Protein AF-A0A537SAN1-F1 (afdb_monomer)

Mean predicted aligned error: 10.57 Å

Sequence (67 aa):
MSEKTPVIGKKYLTRQATTVLRLAKTTTDPKVAAALLDKAADLKSRVDETMSSSDTSLLAPDVERPR

Secondary structure (DSSP, 8-state):
-----SHHHHHHHHHHHHHHHHHHHH---HHHHHHHHHHHHHHHHHHHHHHH-S------TT-PPP-

Radius of gyration: 14.54 Å; Cα contacts (8 Å, |Δi|>4): 42; chains: 1; bounding box: 27×14×46 Å

Structure (mmCIF, N/CA/C/O backbone):
data_AF-A0A537SAN1-F1
#
_entry.id   AF-A0A537SAN1-F1
#
loop_
_atom_site.group_PDB
_atom_site.id
_atom_site.type_symbol
_atom_site.label_atom_id
_atom_site.label_alt_id
_atom_site.label_comp_id
_atom_site.label_asym_id
_atom_site.label_entity_id
_atom_site.label_seq_id
_atom_site.pdbx_PDB_ins_code
_atom_site.Cartn_x
_atom_site.Cartn_y
_atom_site.Cartn_z
_atom_site.occupancy
_atom_site.B_iso_or_equiv
_atom_site.auth_seq_id
_atom_site.auth_comp_id
_atom_site.auth_asym_id
_atom_site.auth_atom_id
_atom_site.pdbx_PDB_model_num
ATOM 1 N N . MET A 1 1 ? 11.462 9.258 -38.689 1.00 39.75 1 MET A N 1
ATOM 2 C CA . MET A 1 1 ? 10.936 8.311 -37.682 1.00 39.75 1 MET A CA 1
ATOM 3 C C . MET A 1 1 ? 11.889 8.304 -36.499 1.00 39.75 1 MET A C 1
ATOM 5 O O . MET A 1 1 ? 13.013 7.865 -36.670 1.00 39.75 1 MET A O 1
ATOM 9 N N . SER A 1 2 ? 11.497 8.878 -35.362 1.00 44.19 2 SER A N 1
ATOM 10 C CA . SER A 1 2 ? 12.214 8.739 -34.083 1.00 44.19 2 SER A CA 1
ATOM 11 C C . SER A 1 2 ? 11.246 9.105 -32.959 1.00 44.19 2 SER A C 1
ATOM 13 O O . SER A 1 2 ? 11.221 10.241 -32.493 1.00 44.19 2 SER A O 1
ATOM 15 N N . GLU A 1 3 ? 10.387 8.162 -32.571 1.00 42.50 3 GLU A N 1
ATOM 16 C CA . GLU A 1 3 ? 9.579 8.288 -31.356 1.00 42.50 3 GLU A CA 1
ATOM 17 C C . GLU A 1 3 ? 10.350 7.671 -30.193 1.00 42.50 3 GLU A C 1
ATOM 19 O O . GLU A 1 3 ? 10.557 6.464 -30.103 1.00 42.50 3 GLU A O 1
ATOM 24 N N . LYS A 1 4 ? 10.836 8.541 -29.311 1.00 53.41 4 LYS A N 1
ATOM 25 C CA . LYS A 1 4 ? 11.566 8.180 -28.102 1.00 53.41 4 LYS A CA 1
ATOM 26 C C . LYS A 1 4 ? 10.591 8.267 -26.930 1.00 53.41 4 LYS A C 1
ATOM 28 O O . LYS A 1 4 ? 10.493 9.316 -26.299 1.00 53.41 4 LYS A O 1
ATOM 33 N N . THR A 1 5 ? 9.862 7.195 -26.619 1.00 51.31 5 THR A N 1
ATOM 34 C CA . THR A 1 5 ? 8.897 7.188 -25.497 1.00 51.31 5 THR A CA 1
ATOM 35 C C . THR A 1 5 ? 9.190 6.174 -24.374 1.00 51.31 5 THR A C 1
ATOM 37 O O . THR A 1 5 ? 8.285 5.450 -23.973 1.00 51.31 5 THR A O 1
ATOM 40 N N . PRO A 1 6 ? 10.388 6.148 -23.749 1.00 54.09 6 PRO A N 1
ATOM 41 C CA . PRO A 1 6 ? 10.607 5.373 -22.516 1.00 54.09 6 PRO A CA 1
ATOM 42 C C . PRO A 1 6 ? 10.170 6.118 -21.233 1.00 54.09 6 PRO A C 1
ATOM 44 O O . PRO A 1 6 ? 10.123 5.552 -20.146 1.00 54.09 6 PRO A O 1
ATOM 47 N N . VAL A 1 7 ? 9.838 7.413 -21.317 1.00 55.06 7 VAL A N 1
ATOM 48 C CA . VAL A 1 7 ? 9.644 8.274 -20.129 1.00 55.06 7 VAL A CA 1
ATOM 49 C C . VAL A 1 7 ? 8.219 8.218 -19.552 1.00 55.06 7 VAL A C 1
ATOM 51 O O . VAL A 1 7 ? 7.991 8.644 -18.416 1.00 55.06 7 VAL A O 1
ATOM 54 N N . ILE A 1 8 ? 7.253 7.706 -20.323 1.00 60.72 8 ILE A N 1
ATOM 55 C CA . ILE A 1 8 ? 5.828 7.691 -19.955 1.00 60.72 8 ILE A CA 1
ATOM 56 C C . ILE A 1 8 ? 5.555 6.615 -18.891 1.00 60.72 8 ILE A C 1
ATOM 58 O O . ILE A 1 8 ? 4.934 6.923 -17.873 1.00 60.72 8 ILE A O 1
ATOM 62 N N . GLY A 1 9 ? 6.108 5.404 -19.051 1.00 76.44 9 GLY A N 1
ATOM 63 C CA . GLY A 1 9 ? 5.882 4.270 -18.143 1.00 76.44 9 GLY A CA 1
ATOM 64 C C . GLY A 1 9 ? 6.314 4.545 -16.700 1.00 76.44 9 GLY A C 1
ATOM 65 O O . GLY A 1 9 ? 5.514 4.411 -15.776 1.00 76.44 9 GLY A O 1
ATOM 66 N N . LYS A 1 10 ? 7.539 5.049 -16.489 1.00 81.94 10 LYS A N 1
ATOM 67 C CA . LYS A 1 10 ? 8.039 5.395 -15.144 1.00 81.94 10 LYS A CA 1
ATOM 68 C C . LYS A 1 10 ? 7.162 6.437 -14.448 1.00 81.94 10 LYS A C 1
ATOM 70 O O . LYS A 1 10 ? 6.786 6.269 -13.286 1.00 81.94 10 LYS A O 1
ATOM 75 N N . LYS A 1 11 ? 6.872 7.546 -15.138 1.00 83.62 11 LYS A N 1
ATOM 76 C CA . LYS A 1 11 ? 6.089 8.659 -14.575 1.00 83.62 11 LYS A CA 1
ATOM 77 C C . LYS A 1 11 ? 4.672 8.205 -14.229 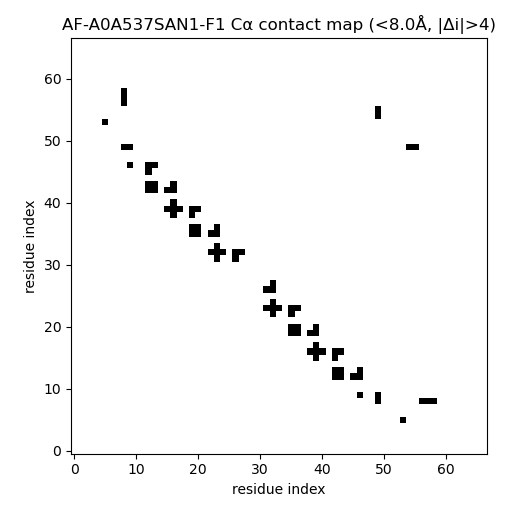1.00 83.62 11 LYS A C 1
ATOM 79 O O . LYS A 1 11 ? 4.157 8.582 -13.178 1.00 83.62 11 LYS A O 1
ATOM 84 N N . TYR A 1 12 ? 4.079 7.374 -15.082 1.00 85.50 12 TYR A N 1
ATOM 85 C CA . TYR A 1 12 ? 2.772 6.774 -14.853 1.00 85.50 12 TYR A CA 1
ATOM 86 C C . TYR A 1 12 ? 2.775 5.836 -13.639 1.00 85.50 12 TYR A C 1
ATOM 88 O O . TYR A 1 12 ? 1.988 6.046 -12.720 1.00 85.50 12 TYR A O 1
ATOM 96 N N . LEU A 1 13 ? 3.707 4.881 -13.562 1.00 88.31 13 LEU A N 1
ATOM 97 C CA . LEU A 1 13 ? 3.820 3.965 -12.420 1.00 88.31 13 LEU A CA 1
ATOM 98 C C . LEU A 1 13 ? 4.079 4.707 -11.101 1.00 88.31 13 LEU A C 1
ATOM 100 O O . LEU A 1 13 ? 3.457 4.404 -10.086 1.00 88.31 13 LEU A O 1
ATOM 104 N N . THR A 1 14 ? 4.919 5.745 -11.127 1.00 89.94 14 THR A N 1
ATOM 105 C CA . THR A 1 14 ? 5.174 6.602 -9.957 1.00 89.94 14 THR A CA 1
ATOM 106 C C . THR A 1 14 ? 3.904 7.341 -9.517 1.00 89.94 14 THR A C 1
ATOM 108 O O . THR A 1 14 ? 3.598 7.407 -8.322 1.00 89.94 14 THR A O 1
ATOM 111 N N . ARG A 1 15 ? 3.121 7.877 -10.468 1.00 91.81 15 ARG A N 1
ATOM 112 C CA . ARG A 1 15 ? 1.811 8.484 -10.178 1.00 91.81 15 ARG A CA 1
ATOM 113 C C . ARG A 1 15 ? 0.838 7.471 -9.583 1.00 91.81 15 ARG A C 1
ATOM 115 O O . ARG A 1 15 ? 0.178 7.801 -8.602 1.00 91.81 15 ARG A O 1
ATOM 122 N N . GLN A 1 16 ? 0.774 6.258 -10.131 1.00 94.81 16 GLN A N 1
ATOM 123 C CA . GLN A 1 16 ? -0.095 5.204 -9.611 1.00 94.81 16 GLN A CA 1
ATOM 124 C C . GLN A 1 16 ? 0.287 4.809 -8.183 1.00 94.81 16 GLN A C 1
ATOM 126 O O . GLN A 1 16 ? -0.571 4.850 -7.305 1.00 94.81 16 GLN A O 1
ATOM 131 N N . ALA A 1 17 ? 1.568 4.536 -7.916 1.00 94.19 17 ALA A N 1
ATOM 132 C CA . ALA A 1 17 ? 2.051 4.210 -6.573 1.00 94.19 17 ALA A CA 1
ATOM 133 C C . ALA A 1 17 ? 1.708 5.320 -5.564 1.00 94.19 17 ALA A C 1
ATOM 135 O O . ALA A 1 17 ? 1.223 5.048 -4.469 1.00 94.19 17 ALA A O 1
ATOM 136 N N . THR A 1 18 ? 1.865 6.586 -5.961 1.00 95.69 18 THR A N 1
ATOM 137 C CA . THR A 1 18 ? 1.512 7.738 -5.115 1.00 95.69 18 THR A CA 1
ATOM 138 C C . THR A 1 18 ? 0.012 7.793 -4.807 1.00 95.69 18 THR A C 1
ATOM 140 O O . THR A 1 18 ? -0.379 8.079 -3.675 1.00 95.69 18 THR A O 1
ATOM 143 N N . THR A 1 19 ? -0.844 7.531 -5.798 1.00 97.00 19 THR A N 1
ATOM 144 C CA . THR A 1 19 ? -2.302 7.496 -5.611 1.00 97.00 19 THR A CA 1
ATOM 145 C C . THR A 1 19 ? -2.726 6.344 -4.705 1.00 97.00 19 THR A C 1
ATOM 147 O O . THR A 1 19 ? -3.515 6.566 -3.789 1.00 97.00 19 THR A O 1
ATOM 150 N N . VAL A 1 20 ? -2.159 5.152 -4.898 1.00 97.06 20 VAL A N 1
ATOM 151 C CA . VAL A 1 20 ? -2.420 3.978 -4.052 1.00 97.06 20 VAL A CA 1
ATOM 152 C C . VAL A 1 20 ? -2.011 4.249 -2.601 1.00 97.06 20 VAL A C 1
ATOM 154 O O . VAL A 1 20 ? -2.799 4.007 -1.690 1.00 97.06 20 VAL A O 1
ATOM 157 N N . LEU A 1 21 ? -0.838 4.852 -2.369 1.00 97.38 21 LEU A N 1
ATOM 158 C CA . LEU A 1 21 ? -0.405 5.253 -1.025 1.00 97.38 21 LEU A CA 1
ATOM 159 C C . LEU A 1 21 ? -1.336 6.287 -0.388 1.00 97.38 21 LEU A C 1
ATOM 161 O O . LEU A 1 21 ?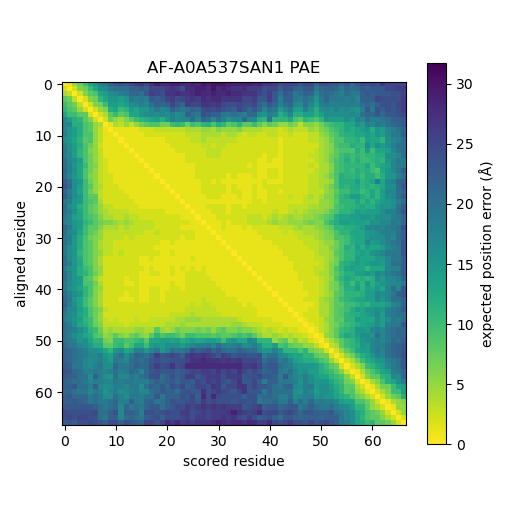 -1.574 6.245 0.817 1.00 97.38 21 LEU A O 1
ATOM 165 N N . ARG A 1 22 ? -1.865 7.231 -1.174 1.00 97.25 22 ARG A N 1
ATOM 166 C CA . ARG A 1 22 ? -2.840 8.203 -0.667 1.00 97.25 22 ARG A CA 1
ATOM 167 C C . ARG A 1 22 ? -4.122 7.503 -0.224 1.00 97.25 22 ARG A C 1
ATOM 169 O O . ARG A 1 22 ? -4.609 7.808 0.856 1.00 97.25 22 ARG A O 1
ATOM 176 N N . LEU A 1 23 ? -4.608 6.543 -1.009 1.00 97.31 23 LEU A N 1
ATOM 177 C CA . LEU A 1 23 ? -5.797 5.761 -0.670 1.00 97.31 23 LEU A CA 1
ATOM 178 C C . LEU A 1 23 ? -5.584 4.912 0.593 1.00 97.31 23 LEU A C 1
ATOM 180 O O . LEU A 1 23 ? -6.454 4.870 1.461 1.00 97.31 23 LEU A O 1
ATOM 184 N N . ALA A 1 24 ? -4.401 4.307 0.737 1.00 97.50 24 ALA A N 1
ATOM 185 C CA . ALA A 1 24 ? -4.029 3.547 1.931 1.00 97.50 24 ALA A CA 1
ATOM 186 C C . ALA A 1 24 ? -4.067 4.406 3.207 1.00 97.50 24 ALA A C 1
ATOM 188 O O . ALA A 1 24 ? -4.439 3.919 4.267 1.00 97.50 24 ALA A O 1
ATOM 189 N N . LYS A 1 25 ? -3.721 5.696 3.106 1.00 96.62 25 LYS A N 1
ATOM 190 C CA . LYS A 1 25 ? -3.757 6.641 4.235 1.00 96.62 25 LYS A CA 1
ATOM 191 C C . LYS A 1 25 ? -5.161 7.128 4.593 1.00 96.62 25 LYS A C 1
ATOM 193 O O . LYS A 1 25 ? -5.350 7.630 5.694 1.00 96.62 25 LYS A O 1
ATOM 198 N N . THR A 1 26 ? -6.116 7.045 3.669 1.00 97.81 26 THR A N 1
ATOM 199 C CA . THR A 1 26 ? -7.489 7.535 3.879 1.00 97.81 26 THR A CA 1
ATOM 200 C C . THR A 1 26 ? -8.464 6.445 4.305 1.00 97.81 26 THR A C 1
ATOM 202 O O . THR A 1 26 ? -9.567 6.762 4.738 1.00 97.81 26 THR A O 1
ATOM 205 N N . THR A 1 27 ? -8.095 5.171 4.160 1.00 95.81 27 THR A N 1
ATOM 206 C CA . THR A 1 27 ? -8.936 4.059 4.611 1.00 95.81 27 THR A CA 1
ATOM 207 C C . THR A 1 27 ? -8.758 3.806 6.110 1.00 95.81 27 THR A C 1
ATOM 209 O O . THR A 1 27 ? -7.656 3.915 6.642 1.00 95.81 27 THR A O 1
ATOM 212 N N . THR A 1 28 ? -9.846 3.448 6.791 1.00 97.00 28 THR A N 1
ATOM 213 C CA . THR A 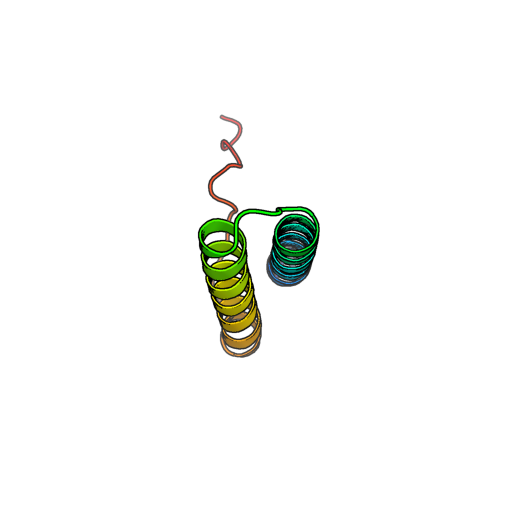1 28 ? -9.851 3.047 8.208 1.00 97.00 28 THR A CA 1
ATOM 214 C C . THR A 1 28 ? -9.819 1.531 8.390 1.00 97.00 28 THR A C 1
ATOM 216 O O . THR A 1 28 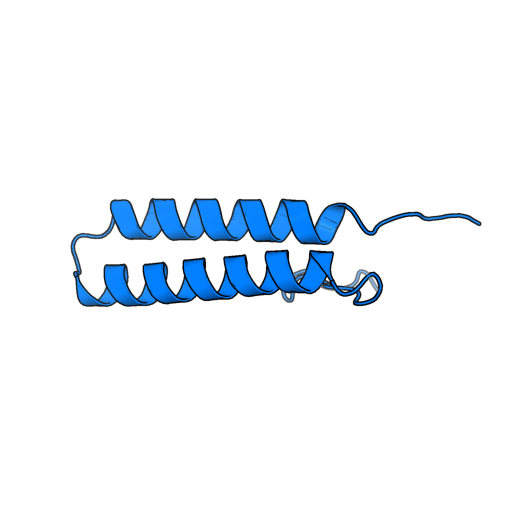? -9.633 1.059 9.509 1.00 97.00 28 THR A O 1
ATOM 219 N N . ASP A 1 29 ? -10.014 0.760 7.315 1.00 97.94 29 ASP A N 1
ATOM 220 C CA . ASP A 1 29 ? -9.907 -0.696 7.360 1.00 97.94 29 ASP A CA 1
ATOM 221 C C . ASP A 1 29 ? -8.423 -1.105 7.269 1.00 97.94 29 ASP A C 1
ATOM 223 O O . ASP A 1 29 ? -7.785 -0.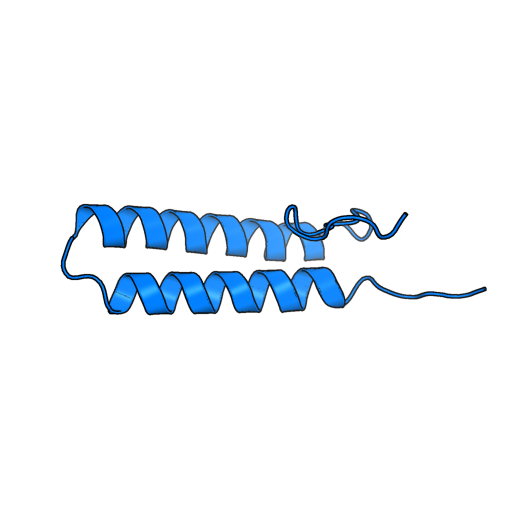878 6.232 1.00 97.94 29 ASP A O 1
ATOM 227 N N . PRO A 1 30 ? -7.859 -1.727 8.322 1.00 96.69 30 PRO A N 1
ATOM 228 C CA . PRO A 1 30 ? -6.448 -2.094 8.359 1.00 96.69 30 PRO A CA 1
ATOM 229 C C . PRO A 1 30 ? -6.079 -3.179 7.338 1.00 96.69 30 PRO A C 1
ATOM 231 O O . PRO A 1 30 ? -4.951 -3.189 6.848 1.00 96.69 30 PRO A O 1
ATOM 234 N N . LYS A 1 31 ? -7.007 -4.074 6.973 1.00 97.94 31 LYS A N 1
ATOM 235 C CA . LYS A 1 31 ? -6.765 -5.101 5.947 1.00 97.94 31 LYS A CA 1
ATOM 236 C C . LYS A 1 31 ? -6.687 -4.465 4.564 1.00 97.94 31 LYS A C 1
ATOM 238 O O . LYS A 1 31 ? -5.815 -4.816 3.773 1.00 97.94 31 LYS A O 1
ATOM 243 N N . VAL A 1 32 ? -7.560 -3.494 4.293 1.00 97.69 32 VAL A N 1
ATOM 244 C CA . VAL A 1 32 ? -7.531 -2.728 3.038 1.00 97.69 32 VAL A CA 1
ATOM 245 C C . VAL A 1 32 ? -6.269 -1.868 2.962 1.00 97.69 32 VAL A C 1
ATOM 247 O O . VAL A 1 32 ? -5.620 -1.833 1.918 1.00 97.69 32 VAL A O 1
ATOM 250 N N . ALA A 1 33 ? -5.875 -1.216 4.061 1.00 97.69 33 ALA A N 1
ATOM 251 C CA . ALA A 1 33 ? -4.639 -0.436 4.120 1.00 97.69 33 ALA A CA 1
ATOM 252 C C . ALA A 1 33 ? -3.403 -1.296 3.805 1.00 97.69 33 ALA A C 1
ATOM 254 O O . ALA A 1 33 ? -2.571 -0.891 2.993 1.00 97.69 33 ALA A O 1
ATOM 255 N N . ALA A 1 34 ? -3.311 -2.492 4.398 1.00 97.94 34 ALA A N 1
ATOM 256 C CA . ALA A 1 34 ? -2.219 -3.432 4.152 1.00 97.94 34 ALA A CA 1
ATOM 257 C C . ALA A 1 34 ? -2.152 -3.864 2.678 1.00 97.94 34 ALA A C 1
ATOM 259 O O . ALA A 1 34 ? -1.109 -3.724 2.046 1.00 97.94 34 ALA A O 1
ATOM 260 N N . ALA A 1 35 ? -3.282 -4.271 2.091 1.00 97.88 35 ALA A N 1
ATOM 261 C CA . ALA A 1 35 ? -3.331 -4.677 0.686 1.00 97.88 35 ALA A CA 1
ATOM 262 C C . ALA A 1 35 ? -2.928 -3.544 -0.281 1.00 97.88 35 ALA A C 1
ATOM 264 O O . ALA A 1 35 ? -2.275 -3.777 -1.300 1.00 97.88 35 ALA A O 1
ATOM 265 N N . LEU A 1 36 ? -3.289 -2.294 0.033 1.00 97.75 36 LEU A N 1
ATOM 266 C CA . LEU A 1 36 ? -2.876 -1.131 -0.755 1.00 97.75 36 LEU A CA 1
ATOM 267 C C . LEU A 1 36 ? -1.379 -0.824 -0.595 1.00 97.75 36 LEU A C 1
ATOM 269 O O . LEU A 1 36 ? -0.737 -0.431 -1.569 1.00 97.75 36 LEU A O 1
ATOM 273 N N . LEU A 1 37 ? -0.804 -1.019 0.596 1.00 97.50 37 LEU A N 1
ATOM 274 C CA . LEU A 1 37 ? 0.642 -0.893 0.809 1.00 97.50 37 LEU A CA 1
ATOM 275 C C . LEU A 1 37 ? 1.421 -1.938 0.006 1.00 97.50 37 LEU A C 1
ATOM 277 O O . LEU A 1 37 ? 2.358 -1.564 -0.702 1.00 97.50 37 LEU A O 1
ATOM 281 N N . ASP A 1 38 ? 0.986 -3.199 0.030 1.00 97.69 38 ASP A N 1
ATOM 282 C CA . ASP A 1 38 ? 1.577 -4.267 -0.784 1.00 97.69 38 ASP A CA 1
ATOM 283 C C . ASP A 1 38 ? 1.516 -3.909 -2.273 1.00 97.69 38 ASP A C 1
ATOM 285 O O . ASP A 1 38 ? 2.501 -4.033 -3.006 1.00 97.69 38 ASP A O 1
ATOM 289 N N . LYS A 1 39 ? 0.382 -3.355 -2.725 1.00 96.06 39 LYS A N 1
ATOM 290 C CA . LYS A 1 39 ? 0.238 -2.921 -4.117 1.00 96.06 39 LYS A CA 1
ATOM 291 C C . LYS A 1 39 ? 1.148 -1.746 -4.479 1.00 96.06 39 LYS A C 1
ATOM 293 O O . LYS A 1 39 ? 1.667 -1.689 -5.594 1.00 96.06 39 LYS A O 1
ATOM 298 N N . ALA A 1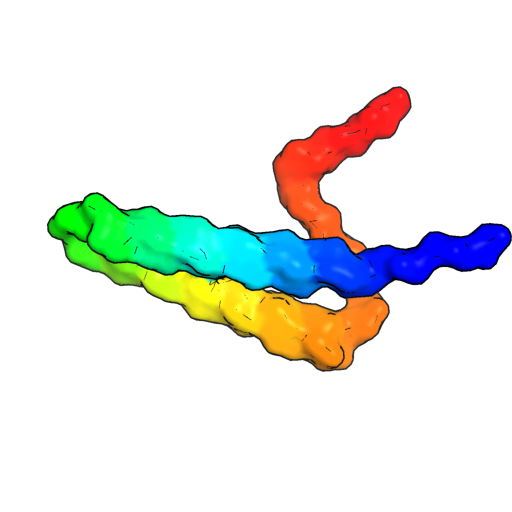 40 ? 1.350 -0.798 -3.568 1.00 95.50 40 ALA A N 1
ATOM 299 C CA . ALA A 1 40 ? 2.283 0.304 -3.780 1.00 95.50 40 ALA A CA 1
ATOM 300 C C . ALA A 1 40 ? 3.741 -0.186 -3.858 1.00 95.50 40 ALA A C 1
ATOM 302 O O . ALA A 1 40 ? 4.512 0.340 -4.664 1.00 95.50 40 ALA A O 1
ATOM 303 N N . ALA A 1 41 ? 4.105 -1.199 -3.065 1.00 95.12 41 ALA A N 1
ATOM 304 C CA . ALA A 1 41 ? 5.425 -1.825 -3.104 1.00 95.12 41 ALA A CA 1
ATOM 305 C C . ALA A 1 41 ? 5.674 -2.561 -4.433 1.00 95.12 41 ALA A C 1
ATOM 307 O O . ALA A 1 41 ? 6.716 -2.350 -5.053 1.00 95.12 41 ALA A O 1
ATOM 308 N N . ASP A 1 42 ? 4.690 -3.322 -4.922 1.00 93.25 42 ASP A N 1
ATOM 309 C CA . ASP A 1 42 ? 4.711 -3.965 -6.247 1.00 93.25 42 ASP A CA 1
ATOM 310 C C . ASP A 1 42 ? 4.936 -2.938 -7.374 1.00 93.25 42 ASP A C 1
ATOM 312 O O . ASP A 1 42 ? 5.843 -3.067 -8.198 1.00 93.25 42 ASP A O 1
ATOM 316 N N . LEU A 1 43 ? 4.177 -1.835 -7.366 1.00 90.88 43 LEU A N 1
ATOM 317 C CA . LEU A 1 43 ? 4.346 -0.764 -8.355 1.00 90.88 43 LEU A CA 1
ATOM 318 C C . LEU A 1 43 ? 5.730 -0.107 -8.291 1.00 90.88 43 LEU A C 1
ATOM 320 O O . LEU A 1 43 ? 6.260 0.278 -9.334 1.00 90.88 43 LEU A O 1
ATOM 324 N N . LYS A 1 44 ? 6.325 0.015 -7.098 1.00 89.38 44 LYS A N 1
ATOM 325 C CA . LYS A 1 44 ? 7.696 0.511 -6.940 1.00 89.38 44 LYS A CA 1
ATOM 326 C C . LYS A 1 44 ? 8.715 -0.476 -7.520 1.00 89.38 44 LYS A C 1
ATOM 328 O O . LYS A 1 44 ? 9.593 -0.030 -8.251 1.00 89.38 44 LYS A O 1
ATOM 333 N N . SER A 1 45 ? 8.569 -1.780 -7.264 1.00 89.56 45 SER A N 1
ATOM 334 C CA . SER A 1 45 ? 9.442 -2.815 -7.852 1.00 89.56 45 SER A CA 1
ATOM 335 C C . SER A 1 45 ? 9.455 -2.720 -9.374 1.00 89.56 45 SER A C 1
ATOM 337 O O . SER A 1 45 ? 10.512 -2.640 -9.988 1.00 89.56 45 SER A O 1
ATOM 339 N N . ARG A 1 46 ? 8.276 -2.566 -9.988 1.00 86.31 46 ARG A N 1
ATOM 340 C CA . ARG A 1 46 ? 8.147 -2.402 -11.444 1.00 86.31 46 ARG A CA 1
ATOM 341 C C . ARG A 1 46 ? 8.831 -1.142 -11.975 1.00 86.31 46 ARG A C 1
ATOM 343 O O . ARG A 1 46 ? 9.335 -1.146 -13.097 1.00 86.31 46 ARG A O 1
ATOM 350 N N . VAL A 1 47 ? 8.850 -0.051 -11.203 1.00 84.38 47 VAL A N 1
ATOM 351 C CA . VAL A 1 47 ? 9.616 1.160 -11.554 1.00 84.38 47 VAL A CA 1
ATOM 352 C C . VAL A 1 47 ? 11.113 0.870 -11.532 1.00 84.38 47 VAL A C 1
ATOM 354 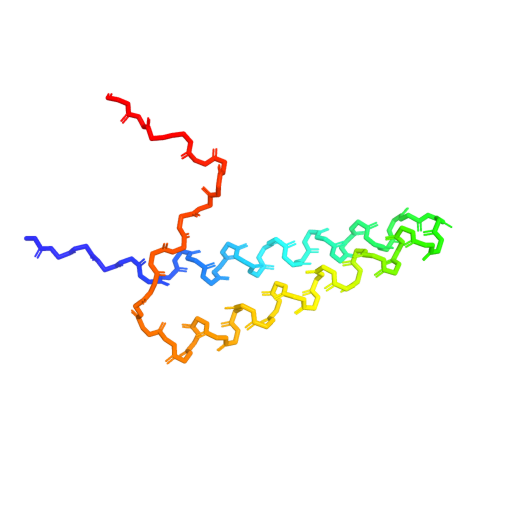O O . VAL A 1 47 ? 11.811 1.271 -12.464 1.00 84.38 47 VAL A O 1
ATOM 357 N N . ASP A 1 48 ? 11.586 0.176 -10.500 1.00 81.62 48 ASP A N 1
ATOM 358 C CA . ASP A 1 48 ? 12.993 -0.190 -10.335 1.00 81.62 48 ASP A CA 1
ATOM 359 C C . ASP A 1 48 ? 13.435 -1.186 -11.438 1.00 81.62 48 ASP A C 1
ATOM 361 O O . ASP A 1 48 ? 14.507 -1.040 -12.021 1.00 81.62 48 ASP A O 1
ATOM 365 N N . GLU A 1 49 ? 12.567 -2.114 -11.848 1.00 79.25 49 GLU A N 1
ATOM 366 C CA . GLU A 1 49 ? 12.781 -3.033 -12.980 1.00 79.25 49 GLU A CA 1
ATOM 367 C C . GLU A 1 49 ? 12.763 -2.324 -14.346 1.00 79.25 49 GLU A C 1
ATOM 369 O O . GLU A 1 49 ? 13.580 -2.625 -15.219 1.00 79.25 49 GLU A O 1
ATOM 374 N N . THR A 1 50 ? 11.882 -1.333 -14.534 1.00 68.50 50 THR A N 1
ATOM 375 C CA . THR A 1 50 ? 11.845 -0.492 -15.750 1.00 68.50 50 THR A CA 1
ATOM 376 C C . THR A 1 50 ? 13.112 0.364 -15.878 1.00 68.50 50 THR A C 1
ATOM 378 O O . THR A 1 50 ? 13.505 0.737 -16.978 1.00 68.50 50 THR A O 1
ATOM 381 N N . MET A 1 51 ? 13.790 0.683 -14.769 1.00 62.22 51 MET A N 1
ATOM 382 C CA . MET A 1 51 ? 15.115 1.318 -14.826 1.00 62.22 51 MET A CA 1
ATOM 383 C C . MET A 1 51 ? 16.200 0.374 -15.339 1.00 62.22 51 MET A C 1
ATOM 385 O O . MET A 1 51 ? 17.155 0.833 -15.961 1.00 62.22 51 MET A O 1
ATOM 389 N N . SER A 1 52 ? 16.057 -0.928 -15.078 1.00 58.47 52 SER A N 1
ATOM 390 C CA . SER A 1 52 ? 17.022 -1.953 -15.480 1.00 58.47 52 SER A CA 1
ATOM 391 C C . SER A 1 52 ? 16.762 -2.506 -16.884 1.00 58.47 52 SER A C 1
ATOM 393 O O . SER A 1 52 ? 17.691 -2.999 -17.520 1.00 58.47 52 SER A O 1
ATOM 395 N N . SER A 1 53 ? 15.525 -2.434 -17.380 1.00 52.44 53 SER A N 1
ATOM 396 C CA . SER A 1 53 ? 15.132 -2.916 -18.705 1.00 52.44 53 SER A CA 1
ATOM 397 C C . SER A 1 53 ? 14.727 -1.736 -19.587 1.00 52.44 53 SER A C 1
ATOM 399 O O . SER A 1 53 ? 13.689 -1.109 -19.411 1.00 52.44 53 SER A O 1
ATOM 401 N N . SER A 1 54 ? 15.564 -1.408 -20.571 1.00 51.97 54 SER A N 1
ATOM 402 C CA . SER A 1 54 ? 15.269 -0.333 -21.534 1.00 51.97 54 SER A CA 1
ATOM 403 C C . SER A 1 54 ? 14.170 -0.700 -22.540 1.00 51.97 54 SER A C 1
ATOM 405 O O . SER A 1 54 ? 13.901 0.080 -23.450 1.00 51.97 54 SER A O 1
ATOM 407 N N . ASP A 1 55 ? 13.554 -1.875 -22.405 1.00 50.94 55 ASP A N 1
ATOM 408 C CA . ASP A 1 55 ? 12.704 -2.451 -23.435 1.00 50.94 55 ASP A CA 1
ATOM 409 C C . ASP A 1 55 ? 11.557 -3.255 -22.824 1.00 50.94 55 ASP A C 1
ATOM 411 O O . ASP A 1 55 ? 11.592 -4.479 -22.723 1.00 50.94 55 ASP A O 1
ATOM 415 N N . THR A 1 56 ? 10.519 -2.573 -22.351 1.00 51.84 56 THR A N 1
ATOM 416 C CA . THR A 1 56 ? 9.195 -3.196 -22.306 1.00 51.84 56 THR A CA 1
ATOM 417 C C . THR A 1 56 ? 8.141 -2.110 -22.399 1.00 51.84 56 THR A C 1
ATOM 419 O O . THR A 1 56 ? 8.003 -1.259 -21.520 1.00 51.84 56 THR A O 1
ATOM 422 N N . SER A 1 57 ? 7.402 -2.123 -23.504 1.00 53.44 57 SER A N 1
ATOM 423 C CA . SER A 1 57 ? 6.214 -1.304 -23.715 1.00 53.44 57 SER A CA 1
ATOM 424 C C . SER A 1 57 ? 5.176 -1.622 -22.632 1.00 53.44 57 SER A C 1
ATOM 426 O O . SER A 1 57 ? 4.374 -2.544 -22.758 1.00 53.44 57 SER A O 1
ATOM 428 N N . LEU A 1 58 ? 5.224 -0.890 -21.518 1.00 54.19 58 LEU A N 1
ATOM 429 C CA . LEU A 1 58 ? 4.229 -0.958 -20.452 1.00 54.19 58 LEU A CA 1
ATOM 430 C C . LEU A 1 58 ? 3.040 -0.078 -20.843 1.00 54.19 58 LEU A C 1
ATOM 432 O O . LEU A 1 58 ? 2.862 1.026 -20.327 1.00 54.19 58 LEU A O 1
ATOM 436 N N . LEU A 1 59 ? 2.245 -0.566 -21.795 1.00 57.12 59 LEU A N 1
ATOM 437 C CA . LEU A 1 59 ? 0.909 -0.040 -22.049 1.00 57.12 59 LEU A CA 1
ATOM 438 C C . LEU A 1 59 ? 0.048 -0.290 -20.809 1.00 57.12 59 LEU A C 1
ATOM 440 O O . LEU A 1 59 ? -0.007 -1.404 -20.284 1.00 57.12 59 LEU A O 1
ATOM 444 N N . ALA A 1 60 ? -0.590 0.768 -20.315 1.00 53.41 60 ALA A N 1
ATOM 445 C CA . ALA A 1 60 ? -1.541 0.642 -19.228 1.00 53.41 60 ALA A CA 1
ATOM 446 C C . ALA A 1 60 ? -2.754 -0.183 -19.715 1.00 53.41 60 ALA A C 1
ATOM 448 O O . ALA A 1 60 ? -3.218 0.034 -20.837 1.00 53.41 60 ALA A O 1
ATOM 449 N N . PRO A 1 61 ? -3.238 -1.158 -18.923 1.00 60.38 61 PRO A N 1
ATOM 450 C CA . PRO A 1 61 ? -4.272 -2.105 -19.350 1.00 60.38 61 PRO A CA 1
ATOM 451 C C . PRO A 1 61 ? -5.639 -1.459 -19.633 1.00 60.38 61 PRO A C 1
ATOM 453 O O . PRO A 1 61 ? -6.516 -2.122 -20.174 1.00 60.38 61 PRO A O 1
ATOM 456 N N . ASP A 1 62 ? -5.822 -0.184 -19.289 1.00 63.62 62 ASP A N 1
ATOM 457 C CA . ASP A 1 62 ? -7.035 0.609 -19.493 1.00 63.62 62 ASP A CA 1
ATOM 458 C C . ASP A 1 62 ? -7.004 1.504 -20.747 1.00 63.62 62 ASP A C 1
ATOM 460 O O . ASP A 1 62 ? -7.988 2.182 -21.034 1.00 63.62 62 ASP A O 1
ATOM 464 N N . VAL A 1 63 ? -5.914 1.510 -21.525 1.00 60.97 63 VAL A N 1
ATOM 465 C CA . VAL A 1 63 ? -5.878 2.231 -22.806 1.00 60.97 63 VAL A CA 1
ATOM 466 C C . VAL A 1 63 ? -6.471 1.332 -23.889 1.00 60.97 63 VAL A C 1
ATOM 468 O O . VAL A 1 63 ? -5.776 0.514 -24.497 1.00 60.97 63 VAL A O 1
ATOM 471 N N . GLU A 1 64 ? -7.773 1.473 -24.130 1.00 61.72 64 GLU A N 1
ATOM 472 C CA . GLU A 1 64 ? -8.406 0.919 -25.325 1.00 61.72 64 GLU A CA 1
ATOM 473 C C . GLU A 1 64 ? -7.686 1.484 -26.561 1.00 61.72 64 GLU A C 1
ATOM 475 O O . GLU A 1 64 ? -7.542 2.699 -26.721 1.00 61.72 64 GLU A O 1
ATOM 480 N N . ARG A 1 65 ? -7.154 0.599 -27.415 1.00 61.88 65 ARG A N 1
ATOM 481 C CA . ARG A 1 65 ? -6.509 1.018 -28.665 1.00 61.88 65 ARG A CA 1
ATOM 482 C C . ARG A 1 65 ? -7.576 1.674 -29.551 1.00 61.88 65 ARG A C 1
ATOM 484 O O . ARG A 1 65 ? -8.564 0.997 -29.841 1.00 61.88 65 ARG A O 1
ATOM 491 N N . PRO A 1 66 ? -7.392 2.926 -30.015 1.00 63.53 66 PRO A N 1
ATOM 492 C CA . PRO A 1 66 ? -8.265 3.475 -31.043 1.00 63.53 66 PRO A CA 1
ATOM 493 C C . PRO A 1 66 ? -8.157 2.568 -32.275 1.00 63.53 66 PRO A C 1
ATOM 495 O O . PRO A 1 66 ? -7.041 2.226 -32.677 1.00 63.53 66 PRO A O 1
ATOM 498 N N . ARG A 1 67 ? -9.300 2.116 -32.801 1.00 54.69 67 ARG A N 1
ATOM 499 C CA . ARG A 1 67 ? -9.367 1.355 -34.056 1.00 54.69 67 ARG A CA 1
ATOM 500 C C . ARG A 1 67 ? -9.117 2.247 -35.261 1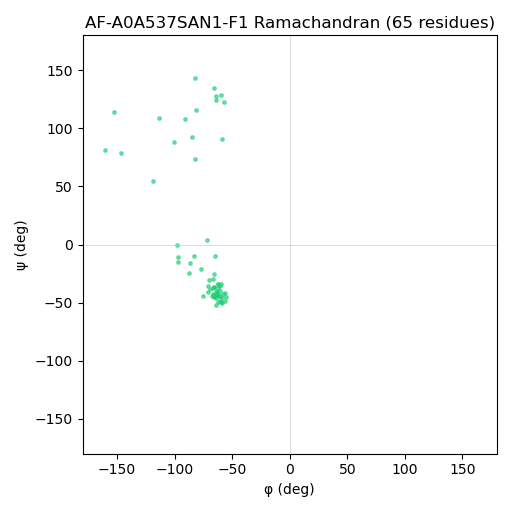.00 54.69 67 ARG A C 1
ATOM 502 O O . ARG A 1 67 ? -9.562 3.415 -35.216 1.00 54.69 67 ARG A O 1
#

Nearest PDB structures (foldseek):
  5n5e-assembly1_e  TM=8.722E-01  e=7.582E-01  Pyrococcus furiosus COM1
  7s5k-assembly1_B  TM=8.063E-01  e=7.099E-01  Myxococcus xanthus
  1mft-assembly1_B  TM=9.386E-01  e=1.784E+00  Escherichia coli
  7s5c-assembly1_F  TM=7.872E-01  e=7.099E-01  Myxococcus xanthus

Solvent-accessible surface area (backbone 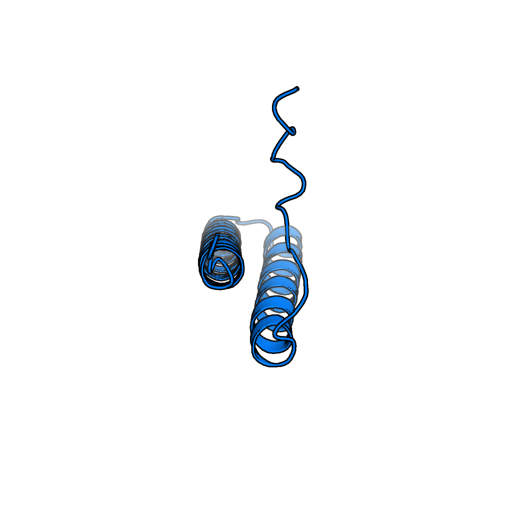atoms only — not comparable to full-atom values): 4093 Å² total; per-residue (Å²): 141,84,87,84,74,79,67,56,48,52,55,50,39,53,50,49,26,53,50,37,47,51,51,29,71,71,50,87,49,67,70,59,23,49,55,28,48,54,50,25,50,52,37,48,51,54,44,58,50,50,73,75,41,97,77,70,91,66,72,61,94,83,65,77,76,84,127

Foldseek 3Di:
DDDDPLPPLLVVLVVVLVVLQVVLVPDPDPVSNVVSPVVSVVSVVVSVVSVVDVDDPPDPPPDDDDD

pLDDT: mean 78.41, std 19.3, range [39.75, 97.94]